Protein AF-A0A7V8SX76-F1 (afdb_monomer)

Foldseek 3Di:
DAWEKEADDDPDCNCVRHDYDQFPAQFAAPQQRHGTHRRFIWTWDWDWDDDDPDTDTDTGTHTPLLVVCVVQPFQLCVPPVCCQVPPVVHSNVPDGSVRRSVD

pLDDT: mean 94.51, std 6.31, range [55.09, 98.62]

Nearest PDB structures (foldseek):
  7s6m-assembly2_A  TM=6.052E-01  e=1.804E-01  Homo sapiens
  7s6h-assembly2_C  TM=6.165E-01  e=2.650E-01  Homo sapiens
  7s6h-assembly1_A  TM=6.164E-01  e=3.012E-01  Homo sapiens
  2dmj-assembly1_A  TM=5.590E-01  e=4.423E-01  Homo sapiens

Sequence (103 aa):
MSTQFFGEPWPSGICDEGTQVDTPVGEHCELCGEPVQAFEQGTFLTVMEGDSGTLTARLAPVHRECSLRNVLGGIGHLQNHAVWCGLKHDPDAGYSYRESALK

Solvent-accessible surface area (backbone atoms only — not comparable to full-atom values): 5865 Å² total; per-residue (Å²): 132,71,52,46,31,22,47,74,78,59,102,52,79,79,49,77,71,33,45,81,50,78,54,63,58,67,45,49,18,74,80,60,64,50,60,39,52,83,86,44,38,27,38,54,43,83,43,78,45,73,56,99,94,56,68,41,80,44,78,36,45,30,42,46,47,48,54,50,28,69,73,73,43,28,46,20,35,74,75,40,40,68,52,16,51,68,71,65,69,34,34,31,66,88,45,52,65,57,60,23,30,76,109

Structure (mmCIF, N/CA/C/O backbone):
data_AF-A0A7V8SX76-F1
#
_entry.id   AF-A0A7V8SX76-F1
#
loop_
_atom_site.group_PDB
_atom_site.id
_atom_site.type_symbol
_atom_site.label_atom_id
_atom_site.label_alt_id
_atom_site.label_comp_id
_atom_site.label_asym_id
_atom_site.label_entity_id
_atom_site.label_seq_id
_atom_site.pdbx_PDB_ins_code
_atom_site.Cartn_x
_atom_site.Cartn_y
_atom_site.Cartn_z
_atom_site.occupancy
_atom_site.B_iso_or_equiv
_atom_site.auth_seq_id
_atom_site.auth_comp_id
_atom_site.auth_asym_id
_atom_site.auth_atom_id
_atom_site.pdbx_PDB_model_num
ATOM 1 N N . MET A 1 1 ? 1.849 0.306 20.614 1.00 55.09 1 MET A N 1
ATOM 2 C CA . MET A 1 1 ? 0.598 0.062 19.865 1.00 55.09 1 MET A CA 1
ATOM 3 C C . MET A 1 1 ? 0.837 -1.173 19.019 1.00 55.09 1 MET A C 1
ATOM 5 O O . MET A 1 1 ? 1.870 -1.208 18.366 1.00 55.09 1 MET A O 1
ATOM 9 N N . SER A 1 2 ? -0.022 -2.191 19.113 1.00 67.25 2 SER A N 1
ATOM 10 C CA . SER A 1 2 ? 0.065 -3.386 18.257 1.00 67.25 2 SER A CA 1
ATOM 11 C C . SER A 1 2 ? -0.453 -3.039 16.857 1.00 67.25 2 SER A C 1
ATOM 13 O O . SER A 1 2 ? -1.394 -2.250 16.726 1.00 67.25 2 SER A O 1
ATOM 15 N N . THR A 1 3 ? 0.198 -3.573 15.825 1.00 85.62 3 THR A N 1
ATOM 16 C CA . THR A 1 3 ? -0.185 -3.408 14.417 1.00 85.62 3 THR A CA 1
ATOM 17 C C . THR A 1 3 ? -1.535 -4.075 14.160 1.00 85.62 3 THR A C 1
ATOM 19 O O . THR A 1 3 ? -1.737 -5.219 14.557 1.00 85.62 3 THR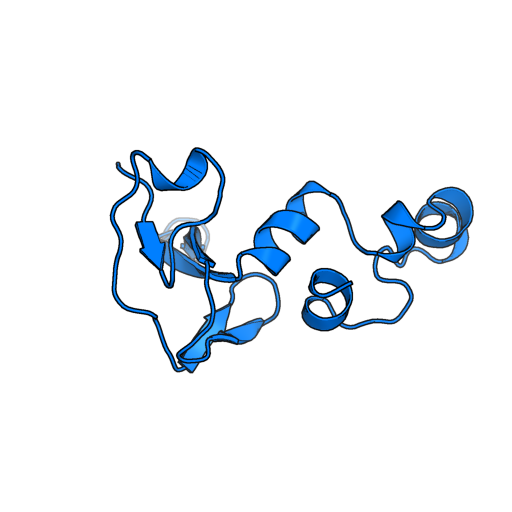 A O 1
ATOM 22 N N . GLN A 1 4 ? -2.458 -3.390 13.482 1.00 94.56 4 GLN A N 1
ATOM 23 C CA . GLN A 1 4 ? -3.722 -3.991 13.041 1.00 94.56 4 GLN A CA 1
ATOM 24 C C . GLN A 1 4 ? -3.580 -4.559 11.627 1.00 94.56 4 GLN A C 1
ATOM 26 O O . GLN A 1 4 ? -2.980 -3.917 10.756 1.00 94.56 4 GLN A O 1
ATOM 31 N N . PHE A 1 5 ? -4.152 -5.741 11.398 1.00 96.19 5 PHE A N 1
ATOM 32 C CA . PHE A 1 5 ? -4.213 -6.382 10.084 1.00 96.19 5 PHE A CA 1
ATOM 33 C C . PHE A 1 5 ? -5.597 -6.970 9.810 1.00 96.19 5 PHE A C 1
ATOM 35 O O . PHE A 1 5 ? -6.348 -7.258 10.737 1.00 96.19 5 PHE A O 1
ATOM 42 N N . PHE A 1 6 ? -5.929 -7.149 8.535 1.00 97.19 6 PHE A N 1
ATOM 43 C CA . PHE A 1 6 ? -7.202 -7.710 8.089 1.00 97.19 6 PHE A CA 1
ATOM 44 C C . PHE A 1 6 ? -7.006 -8.806 7.036 1.00 97.19 6 PHE A C 1
ATOM 46 O O . PHE A 1 6 ? -5.950 -8.893 6.397 1.00 97.19 6 PHE A O 1
ATOM 53 N N . GLY A 1 7 ? -8.044 -9.624 6.846 1.00 95.94 7 GLY A N 1
ATOM 54 C CA . GLY A 1 7 ? -7.994 -10.835 6.024 1.00 95.94 7 GLY A CA 1
ATOM 55 C C . GLY A 1 7 ? -7.178 -11.956 6.679 1.00 95.94 7 GLY A C 1
ATOM 56 O O . GLY A 1 7 ? -6.835 -11.873 7.859 1.00 95.94 7 GLY A O 1
ATOM 57 N N . GLU A 1 8 ? -6.885 -13.023 5.930 1.00 93.94 8 GLU A N 1
ATOM 58 C CA . GLU A 1 8 ? -6.065 -14.130 6.450 1.00 93.94 8 GLU A CA 1
ATOM 59 C C . GLU A 1 8 ? -4.646 -13.659 6.818 1.00 93.94 8 GLU A C 1
ATOM 61 O O . GLU A 1 8 ? -4.040 -12.895 6.053 1.00 93.94 8 GLU A O 1
ATOM 66 N N . PRO A 1 9 ? -4.083 -14.147 7.942 1.00 92.50 9 PRO A N 1
ATOM 67 C CA . PRO A 1 9 ? -2.700 -13.886 8.315 1.00 92.50 9 PRO A CA 1
ATOM 68 C C . PRO A 1 9 ? -1.728 -14.273 7.202 1.00 92.50 9 PRO A C 1
ATOM 70 O O . PRO A 1 9 ? -1.876 -15.291 6.520 1.00 92.50 9 PRO A O 1
ATOM 73 N N . TRP A 1 10 ? -0.701 -13.454 7.016 1.00 87.38 10 TRP A N 1
ATOM 74 C CA . TRP A 1 10 ? 0.289 -13.693 5.977 1.00 87.38 10 TRP A CA 1
ATOM 75 C C . TRP A 1 10 ? 1.266 -14.778 6.438 1.00 87.38 10 TRP A C 1
ATOM 77 O O . TRP A 1 10 ? 1.526 -14.893 7.634 1.00 87.38 10 TRP A O 1
ATOM 87 N N . PRO A 1 11 ? 1.889 -15.538 5.521 1.00 85.69 11 PRO A N 1
ATOM 88 C CA . PRO A 1 11 ? 2.970 -16.459 5.865 1.00 85.69 11 PRO A CA 1
ATOM 89 C C . PRO A 1 11 ? 4.284 -15.695 6.149 1.00 85.69 11 PRO A C 1
ATOM 91 O O . PRO A 1 11 ? 5.333 -16.002 5.585 1.00 85.69 11 PRO A O 1
ATOM 94 N N . SER A 1 12 ? 4.224 -14.650 6.978 1.00 80.81 12 SER A N 1
ATOM 95 C CA . SER A 1 12 ? 5.350 -13.840 7.439 1.00 80.81 12 SER A CA 1
ATOM 96 C C . SER A 1 12 ? 5.129 -13.423 8.894 1.00 80.81 12 SER A C 1
ATOM 98 O O . SER A 1 12 ? 3.992 -13.312 9.342 1.00 80.81 12 SER A O 1
ATOM 100 N N . GLY A 1 13 ? 6.207 -13.124 9.624 1.00 84.38 13 GLY A N 1
ATOM 101 C CA . GLY A 1 13 ? 6.114 -12.752 11.043 1.00 84.38 13 GLY A CA 1
ATOM 102 C C . GLY A 1 13 ? 5.493 -11.376 11.327 1.00 84.38 13 GLY A C 1
ATOM 103 O O . GLY A 1 13 ? 5.463 -10.941 12.472 1.00 84.38 13 GLY A O 1
ATOM 104 N N . ILE A 1 14 ? 5.011 -10.659 10.303 1.00 81.50 14 ILE A N 1
ATOM 105 C CA . ILE A 1 14 ? 4.384 -9.334 10.464 1.00 81.50 14 ILE A CA 1
ATOM 106 C C . ILE A 1 14 ? 3.080 -9.432 11.269 1.00 81.50 14 ILE A C 1
ATOM 108 O O . ILE A 1 14 ? 2.750 -8.511 12.017 1.00 81.50 14 ILE A O 1
ATOM 112 N N . CYS A 1 15 ? 2.342 -10.534 11.119 1.00 89.31 15 CYS A N 1
ATOM 113 C CA . CYS A 1 15 ? 1.054 -10.735 11.780 1.00 89.31 15 CYS A CA 1
ATOM 114 C C . CYS A 1 15 ? 1.179 -11.349 13.185 1.00 89.31 15 CYS A C 1
ATOM 116 O O . CYS A 1 15 ? 0.201 -11.314 13.926 1.00 89.31 15 CYS A O 1
ATOM 118 N N . ASP A 1 16 ? 2.349 -11.874 13.569 1.00 89.38 16 ASP A N 1
ATOM 119 C CA . ASP A 1 16 ? 2.524 -12.685 14.787 1.00 89.38 16 ASP A CA 1
ATOM 120 C C . ASP A 1 16 ? 2.217 -11.909 16.080 1.00 89.38 16 ASP A C 1
ATOM 122 O O . ASP A 1 16 ? 1.667 -12.462 17.030 1.00 89.38 16 ASP A O 1
ATOM 126 N N . GLU A 1 17 ? 2.536 -10.613 16.108 1.00 87.94 17 GLU A N 1
ATOM 127 C CA . GLU A 1 17 ? 2.261 -9.707 17.237 1.00 87.94 17 GLU A CA 1
ATOM 128 C C . GLU A 1 17 ? 1.105 -8.726 16.945 1.00 87.94 17 GLU A C 1
ATOM 130 O O . GLU A 1 17 ? 0.848 -7.781 17.706 1.00 87.94 17 GLU A O 1
ATOM 135 N N . GLY A 1 18 ? 0.431 -8.914 15.808 1.00 90.25 18 GLY A N 1
ATOM 136 C CA . GLY A 1 18 ? -0.634 -8.049 15.322 1.00 90.25 18 GLY A CA 1
ATOM 137 C C . GLY A 1 18 ? -2.009 -8.415 15.878 1.00 90.25 18 GLY A C 1
ATOM 138 O O . GLY A 1 18 ? -2.264 -9.544 16.289 1.00 90.25 18 GLY A O 1
ATOM 139 N N . THR A 1 19 ? -2.930 -7.456 15.856 1.00 94.38 19 THR A N 1
ATOM 140 C CA . THR A 1 19 ? -4.350 -7.700 16.135 1.00 94.38 19 THR A CA 1
ATOM 141 C C . THR A 1 19 ? -5.101 -7.846 14.815 1.00 94.38 19 THR A C 1
ATOM 143 O O . THR A 1 19 ? -5.141 -6.900 14.027 1.00 94.38 19 THR A O 1
ATOM 146 N N . GLN A 1 20 ? -5.697 -9.017 14.581 1.00 95.75 20 GLN A N 1
ATOM 147 C CA . GLN A 1 20 ? -6.599 -9.218 13.449 1.00 95.75 20 GLN A CA 1
ATOM 148 C C . GLN A 1 20 ? -7.904 -8.458 13.703 1.00 95.75 20 GLN A C 1
ATOM 150 O O . GLN A 1 20 ? -8.484 -8.563 14.785 1.00 95.75 20 GLN A O 1
ATOM 155 N N . VAL A 1 21 ? -8.360 -7.701 12.712 1.00 96.62 21 VAL A N 1
ATOM 156 C CA . VAL A 1 21 ? -9.637 -6.979 12.720 1.00 96.62 21 VAL A CA 1
ATOM 157 C C . VAL A 1 21 ? -10.463 -7.359 11.491 1.00 96.62 21 VAL A C 1
ATOM 159 O O . VAL A 1 21 ? -9.966 -8.030 10.581 1.00 96.62 21 VAL A O 1
ATOM 162 N N . ASP A 1 22 ? -11.725 -6.934 11.466 1.00 97.38 22 ASP A N 1
ATOM 163 C CA . ASP A 1 22 ? -12.607 -7.149 10.320 1.00 97.38 22 ASP A CA 1
ATOM 164 C C . ASP A 1 22 ? -12.043 -6.497 9.049 1.00 97.38 22 ASP A C 1
ATOM 166 O O . ASP A 1 22 ? -11.438 -5.422 9.089 1.00 97.38 22 ASP A O 1
ATOM 170 N N . THR A 1 23 ? -12.269 -7.139 7.900 1.00 98.00 23 THR A N 1
ATOM 171 C CA . THR A 1 23 ? -11.908 -6.565 6.599 1.00 98.00 23 THR A CA 1
ATOM 172 C C . THR A 1 23 ? -12.709 -5.280 6.358 1.00 98.00 23 THR A C 1
ATOM 174 O O . THR A 1 23 ? -13.943 -5.342 6.347 1.00 98.00 23 THR A O 1
ATOM 177 N N . PRO A 1 24 ? -12.052 -4.127 6.121 1.00 98.06 24 PRO A N 1
ATOM 178 C CA . PRO A 1 24 ? -12.709 -2.827 5.966 1.00 98.06 24 PRO A CA 1
ATOM 179 C C . PRO A 1 24 ? -13.304 -2.672 4.557 1.00 98.06 24 PRO A C 1
ATOM 181 O O . PRO A 1 24 ? -12.864 -1.857 3.748 1.00 98.06 24 PRO A O 1
ATOM 184 N N . VAL A 1 25 ? -14.286 -3.512 4.224 1.00 98.50 25 VAL A N 1
ATOM 185 C CA . VAL A 1 25 ? -14.878 -3.585 2.882 1.00 98.50 25 VAL A CA 1
ATOM 186 C C . VAL A 1 25 ? -15.476 -2.239 2.470 1.00 98.50 25 VAL A C 1
ATOM 188 O O . VAL A 1 25 ? -16.316 -1.676 3.168 1.00 98.50 25 VAL A O 1
ATOM 191 N N . GLY A 1 26 ? -15.076 -1.751 1.295 1.00 98.38 26 GLY A N 1
ATOM 192 C CA . GLY A 1 26 ? -15.515 -0.472 0.736 1.00 98.38 26 GLY A CA 1
ATOM 193 C C . GLY A 1 26 ? -14.684 0.739 1.174 1.00 98.38 26 GLY A C 1
ATOM 194 O O . GLY A 1 26 ? -14.751 1.778 0.511 1.00 98.38 26 GLY A O 1
ATOM 195 N N . GLU A 1 27 ? -13.862 0.626 2.222 1.00 98.25 27 GLU A N 1
ATOM 196 C CA . GLU A 1 27 ? -12.855 1.648 2.521 1.00 98.25 27 GLU A CA 1
ATOM 197 C C . GLU A 1 27 ? -11.758 1.642 1.452 1.00 98.25 27 GLU A C 1
ATOM 199 O O . GLU A 1 27 ? -11.444 0.605 0.870 1.00 98.25 27 GLU A O 1
ATOM 204 N N . HIS A 1 28 ? -11.189 2.809 1.155 1.00 98.38 28 HIS A N 1
ATOM 205 C CA . HIS A 1 28 ? -10.202 2.943 0.084 1.00 98.38 28 HIS A CA 1
ATOM 206 C C . HIS A 1 28 ? -8.798 2.676 0.619 1.00 98.38 28 HIS A C 1
ATOM 208 O O . HIS A 1 28 ? -8.397 3.238 1.638 1.00 98.38 28 HIS A O 1
ATOM 214 N N . CYS A 1 29 ? -8.041 1.842 -0.092 1.00 98.56 29 CYS A N 1
ATOM 215 C CA . CYS A 1 29 ? -6.631 1.615 0.195 1.00 98.56 29 CYS A CA 1
ATOM 216 C C . CYS A 1 29 ? -5.849 2.931 0.075 1.00 98.56 29 CYS A C 1
ATOM 218 O O . CYS A 1 29 ? -5.870 3.558 -0.984 1.00 98.56 29 CYS A O 1
ATOM 220 N N . GLU A 1 30 ? -5.093 3.303 1.109 1.00 98.06 30 GLU A N 1
ATOM 221 C CA . GLU A 1 30 ? -4.336 4.566 1.155 1.00 98.06 30 GLU A CA 1
ATOM 222 C C . GLU A 1 30 ? -3.299 4.688 0.025 1.00 98.06 30 GLU A C 1
ATOM 224 O O . GLU A 1 30 ? -2.924 5.786 -0.370 1.00 98.06 30 GLU A O 1
ATOM 229 N N . LEU A 1 31 ? -2.825 3.560 -0.514 1.00 97.88 31 LEU A N 1
ATOM 230 C CA . LEU A 1 31 ? -1.774 3.553 -1.532 1.00 97.88 31 LEU A CA 1
ATOM 231 C C . LEU A 1 31 ? -2.303 3.534 -2.968 1.00 97.88 31 LEU A C 1
ATOM 233 O O . LEU A 1 31 ? -1.784 4.256 -3.814 1.00 97.88 31 LEU A O 1
ATOM 237 N N . CYS A 1 32 ? -3.298 2.693 -3.271 1.00 98.38 32 CYS A N 1
ATOM 238 C CA . CYS A 1 32 ? -3.815 2.562 -4.640 1.00 98.38 32 CYS A CA 1
ATOM 239 C C . CYS A 1 32 ? -5.134 3.302 -4.877 1.00 98.38 32 CYS A C 1
ATOM 241 O O . CYS A 1 32 ? -5.542 3.433 -6.027 1.00 98.38 32 CYS A O 1
ATOM 243 N N . GLY A 1 33 ? -5.808 3.763 -3.820 1.00 98.06 33 GLY A N 1
ATOM 244 C CA . GLY A 1 33 ? -7.096 4.451 -3.904 1.00 98.06 33 GLY A CA 1
ATOM 245 C C . GLY A 1 33 ? -8.274 3.561 -4.309 1.00 98.06 33 GLY A C 1
ATOM 246 O O . GLY A 1 33 ? -9.376 4.067 -4.479 1.00 98.06 33 GLY A O 1
ATOM 247 N N . GLU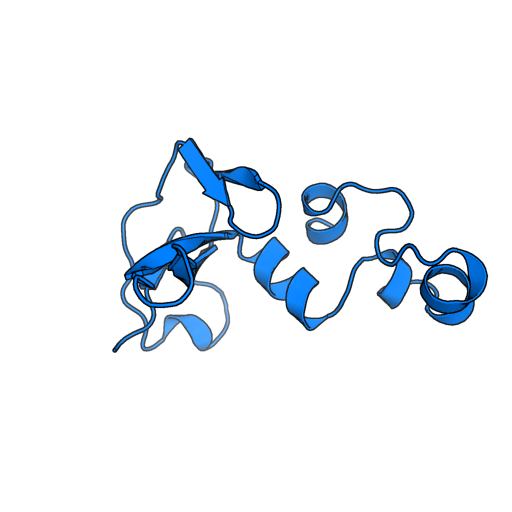 A 1 34 ? -8.079 2.252 -4.472 1.00 98.56 34 GLU A N 1
ATOM 248 C CA . GLU A 1 34 ? -9.163 1.319 -4.801 1.00 98.56 34 GLU A CA 1
ATOM 249 C C . GLU A 1 34 ? -9.854 0.801 -3.528 1.00 98.56 34 GLU A C 1
ATOM 251 O O . GLU A 1 34 ? -9.188 0.654 -2.495 1.00 98.56 34 GLU A O 1
ATOM 256 N N . PRO A 1 35 ? -11.170 0.517 -3.577 1.00 98.50 35 PRO A N 1
ATOM 257 C CA . PRO A 1 35 ? -11.912 0.004 -2.432 1.00 98.50 35 PRO A CA 1
ATOM 258 C C . PRO A 1 35 ? -11.499 -1.429 -2.084 1.00 98.50 35 PRO A C 1
ATOM 260 O O . PRO A 1 35 ? -11.475 -2.301 -2.956 1.00 98.50 35 PRO A O 1
ATOM 263 N N . VAL A 1 36 ? -11.275 -1.680 -0.795 1.00 98.62 36 VAL A N 1
ATOM 264 C CA . VAL A 1 36 ? -10.977 -3.007 -0.246 1.00 98.62 36 VAL A CA 1
ATOM 265 C C . VAL A 1 36 ? -12.186 -3.935 -0.415 1.00 98.62 36 VAL A C 1
ATOM 267 O O . VAL A 1 36 ? -13.327 -3.565 -0.122 1.00 98.62 36 VAL A O 1
ATOM 270 N N . GLN A 1 37 ? -11.939 -5.160 -0.871 1.00 98.25 37 GLN A N 1
ATOM 271 C CA . GLN A 1 37 ? -12.920 -6.224 -1.086 1.00 98.25 37 GLN A CA 1
ATOM 272 C C . GLN A 1 37 ? -12.894 -7.263 0.045 1.00 98.25 37 GLN A C 1
ATOM 274 O O . GLN A 1 37 ? -11.903 -7.429 0.750 1.00 98.25 37 GLN A O 1
ATOM 279 N N . ALA A 1 38 ? -13.984 -8.026 0.190 1.00 96.44 38 ALA A N 1
ATOM 280 C CA . ALA A 1 38 ? -14.202 -8.946 1.317 1.00 96.44 38 ALA A CA 1
ATOM 281 C C . ALA A 1 38 ? -13.100 -9.998 1.542 1.00 96.44 38 ALA A C 1
ATOM 283 O O . ALA A 1 38 ? -12.878 -10.415 2.675 1.00 96.44 38 ALA A O 1
ATOM 284 N N . PHE A 1 39 ? -12.414 -10.423 0.482 1.00 94.62 39 PHE A N 1
ATOM 285 C CA . PHE A 1 39 ? -11.407 -11.490 0.534 1.00 94.62 39 PHE A CA 1
ATOM 286 C C . PHE A 1 39 ? -9.967 -10.967 0.519 1.00 94.62 39 PHE A C 1
ATOM 288 O O . PHE A 1 39 ? -9.025 -11.755 0.434 1.00 94.62 39 PHE A O 1
ATOM 295 N N . GLU A 1 40 ? -9.787 -9.649 0.549 1.00 97.31 40 GLU A N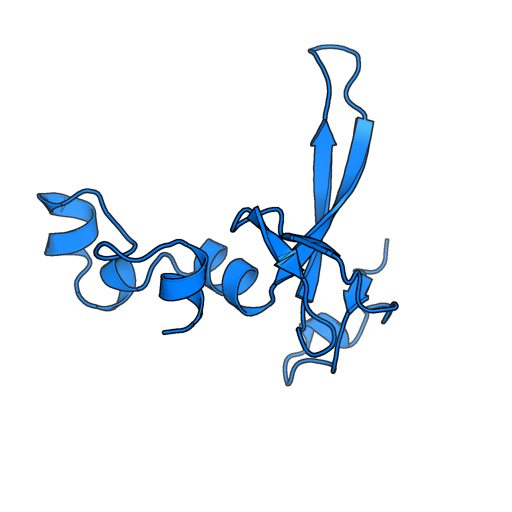 1
ATOM 296 C CA . GLU A 1 40 ? -8.466 -9.038 0.501 1.00 97.31 40 GLU A CA 1
ATOM 297 C C . GLU A 1 40 ? -7.820 -8.976 1.884 1.00 97.31 40 GLU A C 1
ATOM 299 O O . GLU A 1 40 ? -8.465 -9.078 2.927 1.00 97.31 40 GLU A O 1
ATOM 304 N N . GLN A 1 41 ? -6.498 -8.849 1.867 1.00 96.62 41 GLN A N 1
ATOM 305 C CA . GLN A 1 41 ? -5.650 -8.875 3.048 1.00 96.62 41 GLN A CA 1
ATOM 306 C C . GLN A 1 41 ? -4.843 -7.590 3.105 1.00 96.62 41 GLN A C 1
ATOM 308 O O . GLN A 1 41 ? -4.485 -7.032 2.063 1.00 96.62 41 GLN A O 1
ATOM 313 N N . GLY A 1 42 ? -4.500 -7.141 4.306 1.00 96.56 42 GLY A N 1
ATOM 314 C CA . GLY A 1 42 ? -3.791 -5.880 4.451 1.00 96.56 42 GLY A CA 1
ATOM 315 C C . GLY A 1 42 ? -3.495 -5.486 5.886 1.00 96.56 42 GLY A C 1
ATOM 316 O O . GLY A 1 42 ? -3.774 -6.221 6.831 1.00 96.56 42 GLY A O 1
ATOM 317 N N . THR A 1 43 ? -2.890 -4.315 6.027 1.00 96.00 43 THR A N 1
ATOM 318 C CA . THR A 1 43 ? -2.590 -3.676 7.311 1.00 96.00 43 THR A CA 1
ATOM 319 C C . THR A 1 43 ? -3.156 -2.267 7.333 1.00 96.00 43 THR A C 1
ATOM 321 O O . THR A 1 43 ? -3.628 -1.757 6.317 1.00 96.00 43 THR A O 1
ATOM 324 N N . PHE A 1 44 ? -3.100 -1.625 8.496 1.00 96.06 44 PHE A N 1
ATOM 325 C CA . PHE A 1 44 ? -3.420 -0.209 8.627 1.00 96.06 44 PHE A CA 1
ATOM 326 C C . PHE A 1 44 ? -2.146 0.622 8.782 1.00 96.06 44 PHE A C 1
ATOM 328 O O . PHE A 1 44 ? -1.252 0.267 9.553 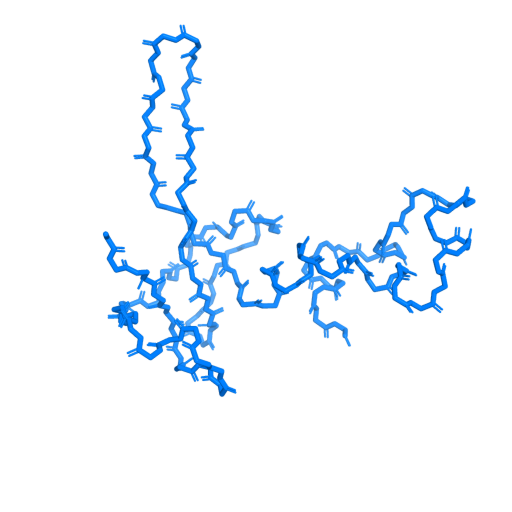1.00 96.06 44 PHE A O 1
ATOM 335 N N . LEU A 1 45 ? -2.076 1.744 8.068 1.00 93.94 45 LEU A N 1
ATOM 336 C CA . LEU A 1 45 ? -1.064 2.777 8.267 1.00 93.94 45 LEU A CA 1
ATOM 337 C C . LEU A 1 45 ? -1.642 3.920 9.093 1.00 93.94 45 LE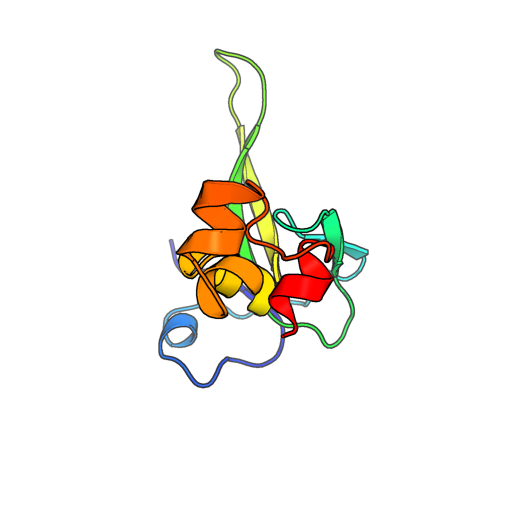U A C 1
ATOM 339 O O . LEU A 1 45 ? -2.801 4.290 8.927 1.00 93.94 45 LEU A O 1
ATOM 343 N N . THR A 1 46 ? -0.817 4.518 9.947 1.00 94.00 46 THR A N 1
ATOM 344 C CA . THR A 1 46 ? -1.160 5.798 10.567 1.00 94.00 46 THR A CA 1
ATOM 345 C C . THR A 1 46 ? -0.895 6.916 9.568 1.00 94.00 46 THR A C 1
ATOM 347 O O . THR A 1 46 ? 0.252 7.142 9.182 1.00 94.00 46 THR A O 1
ATOM 350 N N . VAL A 1 47 ? -1.947 7.629 9.182 1.00 93.06 47 VAL A N 1
ATOM 351 C CA . VAL A 1 47 ? -1.895 8.784 8.283 1.00 93.06 47 VAL A CA 1
ATOM 352 C C . VAL A 1 47 ? -2.187 10.043 9.090 1.00 93.06 47 VAL A C 1
ATOM 354 O O . VAL A 1 47 ? -3.069 10.045 9.951 1.00 93.06 47 VAL A O 1
ATOM 357 N N . MET A 1 48 ? -1.416 11.099 8.836 1.00 93.62 48 MET A N 1
ATOM 358 C CA . MET A 1 48 ? -1.630 12.415 9.435 1.00 93.62 48 MET A CA 1
ATOM 359 C C . MET A 1 48 ? -2.430 13.277 8.463 1.00 93.62 48 MET A C 1
ATOM 361 O O . MET A 1 48 ? -2.013 13.456 7.322 1.00 93.62 48 MET A O 1
ATOM 365 N N . GLU A 1 49 ? -3.541 13.841 8.922 1.00 92.00 49 GLU A N 1
ATOM 366 C CA . GLU A 1 49 ? -4.460 14.622 8.093 1.00 92.00 49 GLU A CA 1
ATOM 367 C C . GLU A 1 49 ? -4.784 15.969 8.728 1.00 92.00 49 GLU A C 1
ATOM 369 O O . GLU A 1 49 ? -4.906 16.070 9.950 1.00 92.00 49 GLU A O 1
ATOM 374 N N . GLY A 1 50 ? -4.962 16.992 7.893 1.00 89.81 50 GLY A N 1
ATOM 375 C CA . GLY A 1 50 ? -5.311 18.351 8.306 1.00 89.81 50 GLY A CA 1
ATOM 376 C C . GLY A 1 50 ? -4.269 19.391 7.898 1.00 89.81 50 GLY A C 1
ATOM 377 O O . GLY A 1 50 ? -3.255 19.078 7.273 1.00 89.81 50 GLY A O 1
ATOM 378 N N . ASP A 1 51 ? -4.523 20.642 8.273 1.00 89.50 51 ASP A N 1
ATOM 379 C CA . ASP A 1 51 ? -3.640 21.768 7.970 1.00 89.50 51 ASP A CA 1
ATOM 380 C C . ASP A 1 51 ? -2.560 21.951 9.041 1.00 89.50 51 ASP A C 1
ATOM 382 O O . ASP A 1 51 ? -2.682 21.470 10.175 1.00 89.50 51 ASP A O 1
ATOM 386 N N . SER A 1 52 ? -1.506 22.700 8.698 1.00 81.50 52 SER A N 1
ATOM 387 C CA . SER A 1 52 ? -0.423 23.066 9.618 1.00 81.50 52 SER A CA 1
ATOM 388 C C . SER A 1 52 ? -0.980 23.626 10.937 1.00 81.50 52 SER A C 1
ATOM 390 O O . SER A 1 52 ? -1.503 24.737 10.976 1.00 81.50 52 SER A O 1
ATOM 392 N N . GLY A 1 53 ? -0.841 22.856 12.023 1.00 83.31 53 GLY A N 1
ATOM 393 C CA . GLY A 1 53 ? -1.335 23.189 13.367 1.00 83.31 53 GLY A CA 1
ATOM 394 C C . GLY A 1 53 ? -2.577 22.411 13.830 1.00 83.31 53 GLY A C 1
ATOM 395 O O . GLY A 1 53 ? -2.937 22.511 14.998 1.00 83.31 53 GLY A O 1
ATOM 396 N N . THR A 1 54 ? -3.197 21.607 12.960 1.00 90.19 54 THR A N 1
ATOM 397 C CA . THR A 1 54 ? -4.416 20.815 13.247 1.00 90.19 54 THR A CA 1
ATOM 398 C C . THR A 1 54 ? -4.323 19.372 12.742 1.00 90.19 54 THR A C 1
ATOM 400 O O . THR A 1 54 ? -5.316 18.772 12.346 1.00 90.19 54 THR A O 1
ATOM 403 N N . LEU A 1 55 ? -3.116 18.804 12.749 1.00 93.69 55 LEU A N 1
ATOM 404 C CA . LEU A 1 55 ? -2.901 17.432 12.299 1.00 93.69 55 LEU A CA 1
ATOM 405 C C . LEU A 1 55 ? -3.584 16.431 13.240 1.00 93.69 55 LEU A C 1
ATOM 407 O O . LEU A 1 55 ? -3.335 16.421 14.447 1.00 93.69 55 LEU A O 1
ATOM 411 N N . THR A 1 56 ? -4.397 15.555 12.664 1.00 93.69 56 THR A N 1
ATOM 412 C CA . THR A 1 56 ? -5.023 14.415 13.336 1.00 93.69 56 THR A CA 1
ATOM 413 C C . THR A 1 56 ? -4.482 13.120 12.752 1.00 93.69 56 THR A C 1
ATOM 415 O O . THR A 1 56 ? -4.200 13.040 11.561 1.00 93.69 56 THR A O 1
ATOM 418 N N . ALA A 1 57 ? -4.280 12.115 13.601 1.00 93.06 57 ALA A N 1
ATOM 419 C CA . ALA A 1 57 ? -3.864 10.793 13.158 1.00 93.06 57 ALA A CA 1
ATOM 420 C C . ALA A 1 57 ? -5.103 9.923 12.928 1.00 93.06 57 ALA A C 1
ATOM 422 O O . ALA A 1 57 ? -5.942 9.815 13.826 1.00 93.06 57 ALA A O 1
ATOM 423 N N . ARG A 1 58 ? -5.187 9.255 11.775 1.00 93.81 58 ARG A N 1
ATOM 424 C CA . ARG A 1 58 ? -6.155 8.178 11.532 1.00 93.81 58 ARG A CA 1
ATOM 425 C C . ARG A 1 58 ? -5.463 6.913 11.049 1.00 93.81 58 ARG A C 1
ATOM 427 O O . ARG A 1 58 ? -4.363 6.968 10.506 1.00 93.81 58 ARG A O 1
ATOM 434 N N . LEU A 1 59 ? -6.120 5.775 11.242 1.00 95.19 59 LEU A N 1
ATOM 435 C CA . LEU A 1 59 ? -5.716 4.522 10.617 1.00 95.19 59 LEU A CA 1
ATOM 436 C C . LEU A 1 59 ? -6.341 4.436 9.222 1.00 95.19 59 LEU A C 1
ATOM 438 O O . LEU A 1 59 ? -7.534 4.683 9.062 1.00 95.19 59 LEU A O 1
ATOM 442 N N . ALA A 1 60 ? -5.527 4.110 8.225 1.00 96.81 60 ALA A N 1
ATOM 443 C CA . ALA A 1 60 ? -5.926 3.966 6.832 1.00 96.81 60 ALA A CA 1
ATOM 444 C C . ALA A 1 60 ? -5.607 2.550 6.348 1.00 96.81 60 ALA A C 1
ATOM 446 O O . ALA A 1 60 ? -4.471 2.102 6.547 1.00 96.81 60 ALA A O 1
ATOM 447 N N . PRO A 1 61 ? -6.557 1.829 5.731 1.00 98.12 61 PRO A N 1
ATOM 448 C CA . PRO A 1 61 ? -6.297 0.479 5.265 1.00 98.12 61 PRO A CA 1
ATOM 449 C C . PRO A 1 61 ? -5.355 0.489 4.062 1.00 98.12 61 PRO A C 1
ATOM 451 O O . PRO A 1 61 ? -5.373 1.395 3.231 1.00 98.12 61 PRO A O 1
ATOM 454 N N . VAL A 1 62 ? -4.533 -0.548 3.953 1.00 97.88 62 VAL A N 1
ATOM 455 C CA . VAL A 1 62 ? -3.612 -0.758 2.839 1.00 97.88 62 VAL A CA 1
ATOM 456 C C . VAL A 1 62 ? -3.597 -2.231 2.466 1.00 97.88 62 VAL A C 1
ATOM 458 O O . VAL A 1 62 ? -3.323 -3.080 3.313 1.00 97.88 62 VAL A O 1
ATOM 461 N N . HIS A 1 63 ? -3.833 -2.543 1.188 1.00 98.38 63 HIS A N 1
ATOM 462 C CA . HIS A 1 63 ? -3.680 -3.909 0.683 1.00 98.38 63 HIS A CA 1
ATOM 463 C C . HIS A 1 63 ? -2.262 -4.430 0.923 1.00 98.38 63 HIS A C 1
ATOM 465 O O . HIS A 1 63 ? -1.280 -3.715 0.703 1.00 98.38 63 HIS A O 1
ATOM 471 N N . ARG A 1 64 ? -2.143 -5.711 1.272 1.00 96.19 64 ARG A N 1
ATOM 472 C CA . ARG A 1 64 ? -0.867 -6.405 1.482 1.00 96.19 64 ARG A CA 1
ATOM 473 C C . ARG A 1 64 ? 0.089 -6.201 0.310 1.00 96.19 64 ARG A C 1
ATOM 475 O O . ARG A 1 64 ? 1.240 -5.818 0.509 1.00 96.19 64 ARG A O 1
ATOM 482 N N . GLU A 1 65 ? -0.388 -6.420 -0.913 1.00 97.12 65 GLU A N 1
ATOM 483 C CA . GLU A 1 65 ? 0.444 -6.302 -2.114 1.00 97.12 65 GLU A CA 1
ATOM 484 C C . GLU A 1 65 ? 0.857 -4.851 -2.369 1.00 97.12 65 GLU A C 1
ATOM 486 O O . GLU A 1 65 ? 1.993 -4.582 -2.752 1.00 97.12 65 GLU A O 1
ATOM 491 N N . CYS A 1 66 ? -0.041 -3.896 -2.107 1.00 98.31 66 CYS A N 1
ATOM 492 C CA . CYS A 1 66 ? 0.268 -2.476 -2.246 1.00 98.31 66 CYS A CA 1
ATOM 493 C C . CYS A 1 66 ? 1.335 -2.038 -1.235 1.00 98.31 66 CYS A C 1
ATOM 495 O O . CYS A 1 66 ? 2.248 -1.304 -1.604 1.00 98.31 66 CYS A O 1
ATOM 497 N N . SER A 1 67 ? 1.269 -2.533 0.005 1.00 95.44 67 SER A N 1
ATOM 498 C CA . SER A 1 67 ? 2.306 -2.305 1.017 1.00 95.44 67 SER A CA 1
ATOM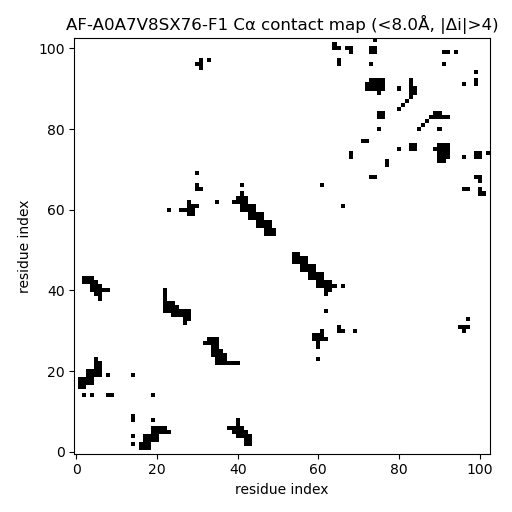 499 C C . SER A 1 67 ? 3.664 -2.844 0.553 1.00 95.44 67 SER A C 1
ATOM 501 O O . SER A 1 67 ? 4.669 -2.135 0.608 1.00 95.44 67 SER A O 1
ATOM 503 N N . LEU A 1 68 ? 3.697 -4.060 -0.006 1.00 94.69 68 LEU A N 1
ATOM 504 C CA . LEU A 1 68 ? 4.926 -4.647 -0.541 1.00 94.69 68 LEU A CA 1
ATOM 505 C C . LEU A 1 68 ? 5.495 -3.838 -1.719 1.00 94.69 68 LEU A C 1
ATOM 507 O O . LEU A 1 68 ? 6.687 -3.527 -1.727 1.00 94.69 68 LEU A O 1
ATOM 511 N N . ARG A 1 69 ? 4.652 -3.429 -2.677 1.00 97.31 69 ARG A N 1
ATOM 512 C CA . ARG A 1 69 ? 5.044 -2.575 -3.815 1.00 97.31 69 ARG A CA 1
ATOM 513 C C . ARG A 1 69 ? 5.542 -1.197 -3.373 1.00 97.31 69 ARG A C 1
ATOM 515 O O . ARG A 1 69 ? 6.392 -0.607 -4.038 1.00 97.31 69 ARG A O 1
ATOM 522 N N . ASN A 1 70 ? 5.050 -0.663 -2.258 1.00 96.56 70 ASN A N 1
ATOM 523 C CA . ASN A 1 70 ? 5.571 0.583 -1.694 1.00 96.56 70 ASN A CA 1
ATOM 524 C C . ASN A 1 70 ? 7.031 0.451 -1.241 1.00 96.56 70 ASN A C 1
ATOM 526 O O . ASN A 1 70 ? 7.812 1.383 -1.401 1.00 96.56 70 ASN A O 1
ATOM 530 N N . VAL A 1 71 ? 7.398 -0.713 -0.696 1.00 94.44 71 VAL A N 1
ATOM 531 C CA . VAL A 1 71 ? 8.752 -0.992 -0.196 1.00 94.44 71 VAL A CA 1
ATOM 532 C C . VAL A 1 71 ? 9.700 -1.398 -1.325 1.00 94.44 71 VAL A C 1
ATOM 534 O O . VAL A 1 71 ? 10.828 -0.915 -1.377 1.00 94.44 71 VAL A O 1
ATOM 537 N N . LEU A 1 72 ? 9.262 -2.285 -2.222 1.00 95.44 72 LEU A N 1
ATOM 538 C CA . LEU A 1 72 ? 10.111 -2.847 -3.281 1.00 95.44 72 LEU A CA 1
ATOM 539 C C . LEU A 1 72 ? 10.193 -1.975 -4.543 1.00 95.44 72 LEU A C 1
ATOM 541 O O . LEU A 1 72 ? 11.097 -2.162 -5.355 1.00 95.44 72 LEU A O 1
ATOM 545 N N . GLY A 1 73 ? 9.262 -1.037 -4.718 1.00 96.81 73 GLY A N 1
ATOM 546 C CA . GLY A 1 73 ? 9.059 -0.322 -5.974 1.00 96.81 73 GLY A CA 1
ATOM 547 C C . GLY A 1 73 ? 8.104 -1.056 -6.921 1.00 96.81 73 GLY A C 1
ATOM 548 O O . GLY A 1 73 ? 7.730 -2.206 -6.697 1.00 96.81 73 GLY A O 1
ATOM 549 N N . GLY A 1 74 ? 7.678 -0.353 -7.974 1.00 97.50 74 GLY A N 1
ATOM 550 C CA . GLY A 1 74 ? 6.776 -0.899 -8.991 1.00 97.50 74 GLY A CA 1
ATOM 551 C C . GLY A 1 74 ? 7.410 -2.009 -9.836 1.00 97.50 74 GLY A C 1
ATOM 552 O O . GLY A 1 74 ? 8.621 -2.238 -9.820 1.00 97.50 74 GLY A O 1
ATOM 553 N N . ILE A 1 75 ? 6.599 -2.708 -10.623 1.00 98.19 75 ILE A N 1
ATOM 554 C CA . ILE A 1 75 ? 7.049 -3.871 -11.396 1.00 98.19 75 ILE A CA 1
ATOM 555 C C . ILE A 1 75 ? 8.103 -3.500 -12.448 1.00 98.19 75 ILE A C 1
ATOM 557 O O . ILE A 1 75 ? 9.045 -4.257 -12.679 1.00 98.19 75 ILE A O 1
ATOM 561 N N . GLY A 1 76 ? 8.008 -2.308 -13.041 1.00 97.94 76 GLY A N 1
ATOM 562 C CA . GLY A 1 76 ? 9.016 -1.784 -13.959 1.00 97.94 76 GLY A CA 1
ATOM 563 C C . GLY A 1 76 ? 10.377 -1.617 -13.285 1.00 97.94 76 GLY A C 1
ATOM 564 O O . GLY A 1 76 ? 11.401 -2.006 -13.853 1.00 97.94 76 GLY A O 1
ATOM 565 N N . HIS A 1 77 ? 10.394 -1.124 -12.041 1.00 97.19 77 HIS A N 1
ATOM 566 C CA . HIS A 1 77 ? 11.617 -1.035 -11.237 1.00 97.19 77 HIS A CA 1
ATOM 567 C C . HIS A 1 77 ? 12.302 -2.404 -11.105 1.00 97.19 77 HIS A C 1
ATOM 569 O O . HIS A 1 77 ? 13.512 -2.504 -11.314 1.00 97.19 77 HIS A O 1
ATOM 575 N N . LEU A 1 78 ? 11.524 -3.454 -10.829 1.00 97.25 78 LEU A N 1
ATOM 576 C CA . LEU A 1 78 ? 12.026 -4.817 -10.631 1.00 97.25 78 LEU A CA 1
ATOM 577 C C . LEU A 1 78 ? 12.438 -5.509 -11.941 1.00 97.25 78 LEU A C 1
ATOM 579 O O . LEU A 1 78 ? 13.386 -6.290 -11.954 1.00 97.25 78 LEU A O 1
ATOM 583 N N . GLN A 1 79 ? 11.755 -5.222 -13.051 1.00 97.38 79 GLN A N 1
ATOM 584 C CA . GLN A 1 79 ? 12.037 -5.834 -14.352 1.00 97.38 79 GLN A CA 1
ATOM 585 C C . GLN A 1 79 ? 13.263 -5.233 -15.045 1.00 97.38 79 GLN A C 1
ATOM 587 O O . GLN A 1 79 ? 14.079 -5.960 -15.612 1.00 97.38 79 GLN A O 1
ATOM 592 N N . ASN A 1 80 ? 13.370 -3.901 -15.068 1.00 97.62 80 ASN A N 1
ATOM 593 C CA . ASN A 1 80 ? 14.475 -3.199 -15.713 1.00 97.62 80 ASN A CA 1
ATOM 594 C C . ASN A 1 80 ? 14.610 -1.775 -15.165 1.00 97.62 80 ASN A C 1
ATOM 596 O O . 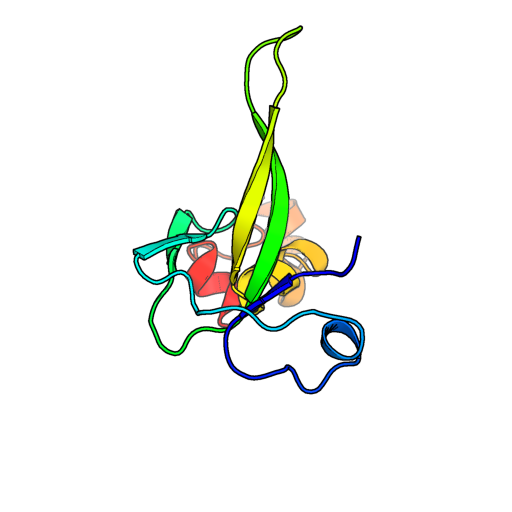ASN A 1 80 ? 14.146 -0.804 -15.771 1.00 97.62 80 ASN A O 1
ATOM 600 N N . HIS A 1 81 ? 15.299 -1.661 -14.031 1.00 96.88 81 HIS A N 1
ATOM 601 C CA . HIS A 1 81 ? 15.534 -0.396 -13.343 1.00 96.88 81 HIS A CA 1
ATOM 602 C C . HIS A 1 81 ? 16.080 0.715 -14.259 1.00 96.88 81 HIS A C 1
ATOM 604 O O . HIS A 1 81 ? 15.588 1.843 -14.230 1.00 96.88 81 HIS A O 1
ATOM 610 N N . ALA A 1 82 ? 17.070 0.405 -15.106 1.00 97.81 82 ALA A N 1
ATOM 611 C CA . ALA A 1 82 ? 17.716 1.400 -15.962 1.00 97.81 82 ALA A CA 1
ATOM 612 C C . ALA A 1 82 ? 16.734 2.036 -16.959 1.00 97.81 82 ALA A C 1
ATOM 614 O O . ALA A 1 82 ? 16.767 3.246 -17.180 1.00 97.81 82 ALA A O 1
ATOM 615 N N . VAL A 1 83 ? 15.831 1.237 -17.532 1.00 98.00 83 VAL A N 1
ATOM 616 C CA . VAL A 1 83 ? 14.814 1.734 -18.467 1.00 98.00 83 VAL A CA 1
ATOM 617 C C . VAL A 1 83 ? 13.691 2.443 -17.718 1.00 98.00 83 VAL A C 1
ATOM 619 O O . VAL A 1 83 ? 13.375 3.591 -18.031 1.00 98.00 83 VAL A O 1
ATOM 622 N N . TRP A 1 84 ? 13.094 1.781 -16.731 1.00 97.94 84 TRP A N 1
ATOM 623 C CA . TRP A 1 84 ? 11.852 2.246 -16.118 1.00 97.94 84 TRP A CA 1
ATOM 624 C C . TRP A 1 84 ? 12.061 3.415 -15.157 1.00 97.94 84 TRP A C 1
ATOM 626 O O . TRP A 1 84 ? 11.330 4.399 -15.232 1.00 97.94 84 TRP A O 1
ATOM 636 N N . CYS A 1 85 ? 13.112 3.39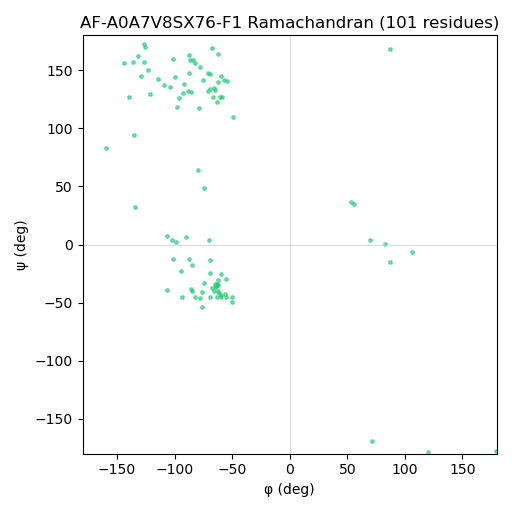4 -14.337 1.00 96.06 85 CYS A N 1
ATOM 637 C CA . CYS A 1 85 ? 13.427 4.517 -13.452 1.00 96.06 85 CYS A CA 1
ATOM 638 C C . CYS A 1 85 ? 14.275 5.591 -14.148 1.00 96.06 85 CYS A C 1
ATOM 640 O O . CYS 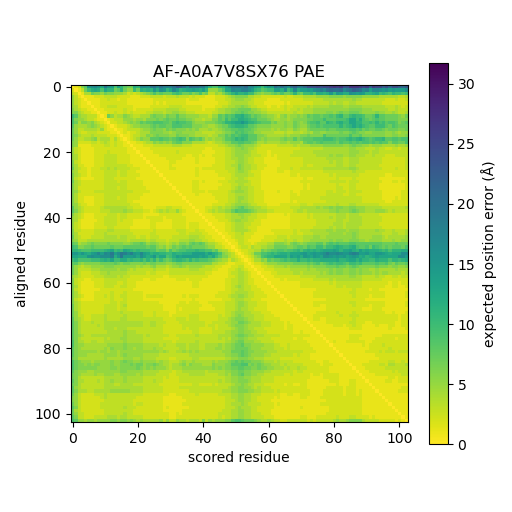A 1 85 ? 14.061 6.781 -13.915 1.00 96.06 85 CYS A O 1
ATOM 642 N N . GLY A 1 86 ? 15.226 5.181 -14.994 1.00 96.19 86 GLY A N 1
ATOM 643 C CA . GLY A 1 86 ? 16.210 6.089 -15.591 1.00 96.19 86 GLY A CA 1
ATOM 644 C C . GLY A 1 86 ? 15.744 6.811 -16.856 1.00 96.19 86 GLY A C 1
ATOM 645 O O . GLY A 1 86 ? 16.052 7.987 -17.021 1.00 96.19 86 GLY A O 1
ATOM 646 N N . LEU A 1 87 ? 15.019 6.128 -17.749 1.00 97.44 87 LEU A N 1
ATOM 647 C CA . LEU A 1 87 ? 14.614 6.691 -19.046 1.00 97.44 87 LEU A CA 1
ATOM 648 C C . LEU A 1 87 ? 13.130 7.057 -19.106 1.00 97.44 87 LEU A C 1
ATOM 650 O O . LEU A 1 87 ? 12.768 8.047 -19.735 1.00 97.44 87 LEU A O 1
ATOM 654 N N . LYS A 1 88 ? 12.262 6.230 -18.515 1.00 97.56 88 LYS A N 1
ATOM 655 C CA . LYS A 1 88 ? 10.803 6.406 -18.575 1.00 97.56 88 LYS A CA 1
ATOM 656 C C . LYS A 1 88 ? 10.231 7.160 -17.380 1.00 97.56 88 LYS A C 1
ATOM 658 O O . LYS A 1 88 ? 9.165 7.745 -17.523 1.00 97.56 88 LYS A O 1
ATOM 663 N N . HIS A 1 89 ? 10.942 7.167 -16.252 1.00 96.75 89 HIS A N 1
ATOM 664 C CA . HIS A 1 89 ? 10.480 7.730 -14.978 1.00 96.75 89 HIS A CA 1
ATOM 665 C C . HIS A 1 89 ? 9.118 7.181 -14.535 1.00 96.75 89 HIS A C 1
ATOM 667 O O . HIS A 1 89 ? 8.298 7.888 -13.960 1.00 96.75 89 HIS A O 1
ATOM 673 N N . ASP A 1 90 ? 8.906 5.898 -14.804 1.00 97.62 90 ASP A N 1
ATOM 674 C CA . ASP A 1 90 ? 7.679 5.175 -14.520 1.00 97.62 90 ASP A CA 1
ATOM 675 C C . ASP A 1 90 ? 8.056 3.821 -13.907 1.00 97.62 90 ASP A C 1
ATOM 677 O O . ASP A 1 90 ? 8.373 2.873 -14.635 1.00 97.62 90 ASP A O 1
ATOM 681 N N . PRO A 1 91 ? 8.093 3.719 -12.568 1.00 97.19 91 PRO A N 1
ATOM 682 C CA . PRO A 1 91 ? 8.448 2.475 -11.903 1.00 97.19 91 PRO A CA 1
ATOM 683 C C . PRO A 1 91 ? 7.377 1.391 -12.073 1.00 97.19 91 PRO A C 1
ATOM 685 O O . PRO A 1 91 ? 7.680 0.234 -11.795 1.00 97.19 91 PRO A O 1
ATOM 688 N N . ASP A 1 92 ? 6.169 1.727 -12.527 1.00 98.12 92 ASP A N 1
ATOM 689 C CA . ASP A 1 92 ? 5.038 0.806 -12.657 1.00 98.12 92 ASP A CA 1
ATOM 690 C C . ASP A 1 92 ? 4.861 0.286 -14.087 1.00 98.12 92 ASP A C 1
ATOM 692 O O . ASP A 1 92 ? 3.963 -0.505 -14.337 1.00 98.12 92 ASP A O 1
ATOM 696 N N . ALA A 1 93 ? 5.735 0.657 -15.025 1.00 97.44 93 ALA A N 1
ATOM 697 C CA . ALA A 1 93 ? 5.721 0.155 -16.399 1.00 97.44 93 ALA A CA 1
ATOM 698 C C . ALA A 1 93 ? 4.390 0.356 -17.155 1.00 97.44 93 ALA A C 1
ATOM 700 O O . ALA A 1 93 ? 3.999 -0.474 -17.980 1.00 97.44 93 ALA A O 1
ATOM 701 N N . GLY A 1 94 ? 3.704 1.465 -16.884 1.00 97.50 94 GLY A N 1
ATOM 702 C CA . GLY A 1 94 ? 2.419 1.833 -17.472 1.00 97.50 94 GLY A CA 1
ATOM 703 C C . GLY A 1 94 ? 1.201 1.189 -16.808 1.00 97.50 94 GLY A C 1
ATOM 704 O O . GLY A 1 94 ? 0.085 1.440 -17.260 1.00 97.50 94 GLY A O 1
ATOM 705 N N . TYR A 1 95 ? 1.390 0.377 -15.766 1.00 98.19 95 TYR A N 1
ATOM 706 C CA . TYR A 1 95 ? 0.303 -0.192 -14.971 1.00 98.19 95 TYR A CA 1
ATOM 707 C C . TYR A 1 95 ? -0.204 0.799 -13.918 1.00 98.19 95 TYR A C 1
ATOM 709 O O . TYR A 1 95 ? 0.529 1.681 -13.464 1.00 98.19 95 TYR A O 1
ATOM 717 N N . SER A 1 96 ? -1.450 0.626 -13.472 1.00 98.25 96 SER A N 1
ATOM 718 C CA . SER A 1 96 ? -1.921 1.282 -12.250 1.00 98.25 96 SER A CA 1
ATOM 719 C C . SER A 1 96 ? -1.112 0.810 -11.033 1.00 98.25 96 SER A C 1
ATOM 721 O O . SER A 1 96 ? -0.470 -0.245 -11.055 1.00 98.25 96 SER A O 1
ATOM 723 N N . TYR A 1 97 ? -1.185 1.547 -9.920 1.00 98.31 97 TYR A N 1
ATOM 724 C CA . TYR A 1 97 ? -0.524 1.136 -8.677 1.00 98.31 97 TYR A CA 1
ATOM 725 C C . TYR A 1 97 ? -0.982 -0.260 -8.226 1.00 98.31 97 TYR A C 1
ATOM 727 O O . TYR A 1 97 ? -0.165 -1.085 -7.810 1.00 98.31 97 TYR A O 1
ATOM 735 N N . ARG A 1 98 ? -2.291 -0.546 -8.320 1.00 98.12 98 ARG A N 1
ATOM 736 C CA . ARG A 1 98 ? -2.852 -1.851 -7.944 1.00 98.12 98 ARG A CA 1
ATOM 737 C C . ARG A 1 98 ? -2.418 -2.938 -8.913 1.00 98.12 98 ARG A C 1
ATOM 739 O O . ARG A 1 98 ? -1.990 -3.999 -8.471 1.00 98.12 98 ARG A O 1
ATOM 746 N N . GLU A 1 99 ? -2.486 -2.668 -10.212 1.00 98.50 99 GLU A N 1
ATOM 747 C CA . GLU A 1 99 ? -2.062 -3.617 -11.238 1.00 98.50 99 GLU A CA 1
ATOM 748 C C . GLU A 1 99 ? -0.585 -3.975 -11.087 1.00 98.50 99 GLU A C 1
ATOM 750 O O . GLU A 1 99 ? -0.251 -5.156 -11.138 1.00 98.50 99 GLU A O 1
ATOM 755 N N . SER A 1 100 ? 0.283 -2.988 -10.841 1.00 98.31 100 SER A N 1
ATOM 756 C CA . SER A 1 100 ? 1.703 -3.222 -10.583 1.00 98.31 100 SER A CA 1
ATOM 757 C C . SER A 1 100 ? 1.940 -4.013 -9.298 1.00 98.31 100 SER A C 1
ATOM 759 O O . SER A 1 100 ? 2.894 -4.782 -9.250 1.00 98.31 100 SER A O 1
ATOM 761 N N . ALA A 1 101 ? 1.135 -3.811 -8.254 1.00 98.06 101 ALA A N 1
ATOM 762 C CA . ALA A 1 101 ? 1.277 -4.538 -6.994 1.00 98.06 101 ALA A CA 1
ATOM 763 C C . ALA A 1 101 ? 0.912 -6.029 -7.124 1.00 98.06 101 ALA A C 1
ATOM 765 O O . ALA A 1 101 ? 1.389 -6.846 -6.346 1.00 98.06 101 ALA A O 1
ATOM 766 N N . LEU A 1 102 ? 0.078 -6.388 -8.104 1.00 96.81 102 LEU A N 1
ATOM 767 C CA . LEU A 1 102 ? -0.394 -7.756 -8.343 1.00 96.81 102 LEU A CA 1
ATOM 768 C C . LEU A 1 102 ? 0.500 -8.573 -9.302 1.00 96.81 102 LEU A C 1
ATOM 770 O O . LEU A 1 102 ? 0.104 -9.673 -9.696 1.00 96.81 102 LEU A O 1
ATOM 774 N N . LYS A 1 103 ? 1.656 -8.044 -9.726 1.00 93.69 103 LYS A N 1
ATOM 775 C CA . LYS A 1 103 ? 2.619 -8.727 -10.612 1.00 93.69 103 LYS A CA 1
ATOM 776 C C . LYS A 1 103 ? 3.748 -9.376 -9.826 1.00 93.69 103 LYS A C 1
ATOM 778 O O . LYS A 1 103 ? 4.145 -10.485 -10.246 1.00 93.69 103 LYS A O 1
#

Mean predicted aligned error: 3.67 Å

Organism: NCBI:txid2741543

Secondary structure (DSSP, 8-state):
-PPEEESSPPSSTTSTTPEEE---TTPBPTTT-PBPPTT--EEEEEEEESSTT--EEEEEEEEHHHHHHHHH--HHHHHHHIIIIIIS--TTTT--HHHHHT-

Radius of gyration: 15.38 Å; Cα contacts (8 Å, |Δi|>4): 186; chains: 1; bounding box: 33×40×39 Å